Protein AF-A0A9E2LE68-F1 (afdb_monomer_lite)

Secondary structure (DSSP, 8-state):
----GGGTHHHHHHHHHHTT-SS--HHHHHHHHHHHHHHHHHH--BTTBSS--TT-TTHHHHHHHHHHHHHHHTT--SS---HHHHHHHHHHHHHHHHHHHHHHHHTTSSPP--

Structure (mmCIF, N/CA/C/O backbone):
data_AF-A0A9E2LE68-F1
#
_entry.id   AF-A0A9E2LE68-F1
#
loop_
_atom_site.group_PDB
_atom_site.id
_atom_site.type_symbol
_atom_site.label_atom_id
_atom_site.label_alt_id
_atom_site.label_comp_id
_atom_site.label_asym_id
_atom_site.label_entity_id
_atom_site.label_seq_id
_atom_site.pdbx_PDB_ins_code
_atom_site.Cartn_x
_atom_site.Cartn_y
_atom_site.Cartn_z
_atom_site.occupancy
_atom_site.B_iso_or_equiv
_atom_site.auth_seq_id
_atom_site.auth_comp_id
_atom_site.auth_asym_id
_atom_site.auth_atom_id
_atom_site.pdbx_PDB_model_num
ATOM 1 N N . ASN A 1 1 ? 10.165 -9.231 -14.985 1.00 83.81 1 ASN A N 1
ATOM 2 C CA . ASN A 1 1 ? 9.204 -9.648 -13.927 1.00 83.81 1 ASN A CA 1
ATOM 3 C C . ASN A 1 1 ? 9.884 -9.838 -12.567 1.00 83.81 1 ASN A C 1
ATOM 5 O O . ASN A 1 1 ? 10.047 -10.969 -12.127 1.00 83.81 1 ASN A O 1
ATOM 9 N N . GLN A 1 2 ? 10.311 -8.763 -11.894 1.00 85.12 2 GLN A N 1
ATOM 10 C CA . GLN A 1 2 ? 10.926 -8.874 -10.563 1.00 85.12 2 GLN A CA 1
ATOM 11 C C . GLN A 1 2 ? 9.837 -8.973 -9.485 1.00 85.12 2 GLN A C 1
ATOM 13 O O . GLN A 1 2 ? 9.221 -7.973 -9.132 1.00 85.12 2 GLN A O 1
ATOM 18 N N . VAL A 1 3 ? 9.600 -10.173 -8.954 1.00 92.56 3 VAL A N 1
ATOM 19 C CA . VAL A 1 3 ? 8.639 -10.387 -7.861 1.00 92.56 3 VAL A CA 1
ATOM 20 C C . VAL A 1 3 ? 9.346 -10.120 -6.534 1.00 92.56 3 VAL A C 1
ATOM 22 O O . VAL A 1 3 ? 10.069 -10.974 -6.025 1.00 92.56 3 VAL A O 1
ATOM 25 N N . ASN A 1 4 ? 9.195 -8.909 -5.999 1.00 93.81 4 ASN A N 1
ATOM 26 C CA . ASN A 1 4 ? 9.876 -8.487 -4.776 1.00 93.81 4 ASN A CA 1
ATOM 27 C C . ASN A 1 4 ? 8.955 -7.639 -3.885 1.00 93.81 4 ASN A C 1
ATOM 29 O O . ASN A 1 4 ? 8.162 -6.837 -4.377 1.00 93.81 4 ASN A O 1
ATOM 33 N N . ASN A 1 5 ? 9.084 -7.796 -2.564 1.00 93.06 5 ASN A N 1
ATOM 34 C CA . ASN A 1 5 ? 8.305 -7.039 -1.582 1.00 93.06 5 ASN A CA 1
ATOM 35 C C . ASN A 1 5 ? 8.594 -5.525 -1.602 1.00 93.06 5 ASN A C 1
ATOM 37 O O . ASN A 1 5 ? 7.763 -4.750 -1.128 1.00 93.06 5 ASN A O 1
ATOM 41 N N . ALA A 1 6 ? 9.712 -5.102 -2.196 1.00 92.38 6 ALA A N 1
ATOM 42 C CA . ALA A 1 6 ? 10.069 -3.711 -2.448 1.00 92.38 6 ALA A CA 1
ATOM 43 C C . ALA A 1 6 ? 8.978 -2.937 -3.197 1.00 92.38 6 ALA A C 1
ATOM 45 O O . ALA A 1 6 ? 8.810 -1.745 -2.964 1.00 92.38 6 ALA A O 1
ATOM 46 N N . LEU A 1 7 ? 8.184 -3.631 -4.016 1.00 93.81 7 LEU A N 1
ATOM 47 C CA . LEU A 1 7 ? 7.046 -3.050 -4.726 1.00 93.81 7 LEU A CA 1
ATOM 48 C C . LEU A 1 7 ? 5.879 -2.681 -3.802 1.00 93.81 7 LEU A C 1
ATOM 50 O O . LEU A 1 7 ? 5.078 -1.823 -4.151 1.00 93.81 7 LEU A O 1
ATOM 54 N N . ILE A 1 8 ? 5.743 -3.323 -2.638 1.00 94.31 8 ILE A N 1
ATOM 55 C CA . ILE A 1 8 ? 4.546 -3.177 -1.795 1.00 94.31 8 ILE A CA 1
ATOM 56 C C . ILE A 1 8 ? 4.828 -2.579 -0.424 1.00 94.31 8 ILE A C 1
ATOM 58 O O . ILE A 1 8 ? 4.001 -1.806 0.058 1.00 94.31 8 ILE A O 1
ATOM 62 N N . PHE A 1 9 ? 5.965 -2.888 0.214 1.00 94.81 9 PHE A N 1
ATOM 63 C CA . PHE A 1 9 ? 6.206 -2.467 1.598 1.00 94.81 9 PHE A CA 1
ATOM 64 C C . PHE A 1 9 ? 6.086 -0.945 1.785 1.00 94.81 9 PHE A C 1
ATOM 66 O O . PHE A 1 9 ? 5.451 -0.549 2.766 1.00 94.81 9 PHE A O 1
ATOM 73 N N . PRO A 1 10 ? 6.589 -0.076 0.873 1.00 94.94 10 PRO A N 1
ATOM 74 C CA . PRO A 1 10 ? 6.501 1.365 1.083 1.00 94.94 10 PRO A CA 1
ATOM 75 C C . PRO A 1 10 ? 5.044 1.824 1.161 1.00 94.94 10 PRO A C 1
ATOM 77 O O . PRO A 1 10 ? 4.678 2.568 2.068 1.00 94.94 10 PRO A O 1
ATOM 80 N N . GLY A 1 11 ? 4.197 1.325 0.255 1.00 97.00 11 GLY A N 1
ATOM 81 C CA . GLY A 1 11 ? 2.774 1.646 0.223 1.00 97.00 11 GLY A CA 1
ATOM 82 C C . GLY A 1 11 ? 1.999 1.026 1.384 1.00 97.00 11 GLY A C 1
ATOM 83 O O . GLY A 1 11 ? 1.219 1.721 2.027 1.00 97.00 11 GLY A O 1
ATOM 84 N N . VAL A 1 12 ? 2.246 -0.249 1.708 1.00 98.31 12 VAL A N 1
ATOM 85 C CA . VAL A 1 12 ? 1.567 -0.952 2.812 1.00 98.31 12 VAL A CA 1
ATOM 86 C C . VAL A 1 12 ? 1.785 -0.223 4.130 1.00 98.31 12 VAL A C 1
ATOM 88 O O . VAL A 1 12 ? 0.821 0.107 4.823 1.00 98.31 12 VAL A O 1
ATOM 91 N N . PHE A 1 13 ? 3.040 0.091 4.459 1.00 97.69 13 PHE A N 1
ATOM 92 C CA . PHE A 1 13 ? 3.337 0.817 5.687 1.00 97.69 13 PHE A CA 1
ATOM 93 C C . PHE A 1 13 ? 2.811 2.246 5.636 1.00 97.69 13 PHE A C 1
ATOM 95 O O . PHE A 1 13 ? 2.227 2.695 6.618 1.00 97.69 13 PHE A O 1
ATOM 102 N N . ARG A 1 14 ? 2.953 2.960 4.512 1.00 97.38 14 ARG A N 1
ATOM 103 C CA . ARG A 1 14 ? 2.454 4.337 4.403 1.00 97.38 14 ARG A CA 1
ATOM 104 C C . ARG A 1 14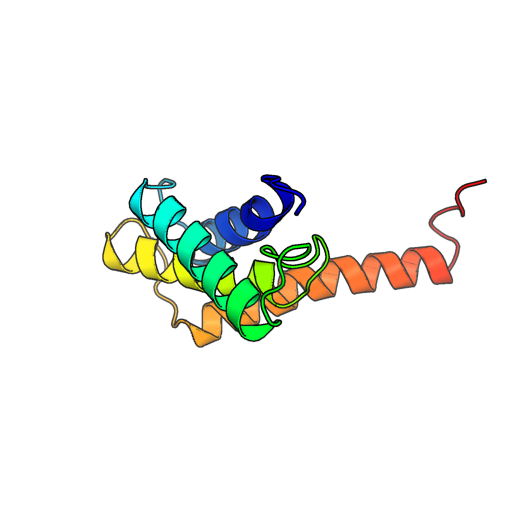 ? 0.943 4.409 4.626 1.00 97.38 14 ARG A C 1
ATOM 106 O O . ARG A 1 14 ? 0.510 5.204 5.454 1.00 97.38 14 ARG A O 1
ATOM 113 N N . GLY A 1 15 ? 0.170 3.537 3.979 1.00 98.19 15 GLY A N 1
ATOM 114 C CA . GLY A 1 15 ? -1.285 3.461 4.132 1.00 98.19 15 GLY A CA 1
ATOM 115 C C . GLY A 1 15 ? -1.713 3.136 5.560 1.00 98.19 15 GLY A C 1
ATOM 116 O O . GLY A 1 15 ? -2.554 3.831 6.125 1.00 98.19 15 GLY A O 1
ATOM 117 N N . ALA A 1 16 ? -1.087 2.131 6.179 1.00 98.56 16 ALA A N 1
ATOM 118 C CA . ALA A 1 16 ? -1.374 1.755 7.561 1.00 98.56 16 ALA A CA 1
ATOM 119 C C . ALA A 1 16 ? -0.999 2.856 8.567 1.00 98.56 16 ALA A C 1
ATOM 121 O O . ALA A 1 16 ? -1.748 3.112 9.510 1.00 98.56 16 ALA A O 1
ATOM 122 N N . LEU A 1 17 ? 0.137 3.528 8.370 1.00 98.31 17 LEU A N 1
ATOM 123 C CA . LEU A 1 17 ? 0.590 4.616 9.235 1.00 98.31 17 LEU A CA 1
ATOM 124 C C . LE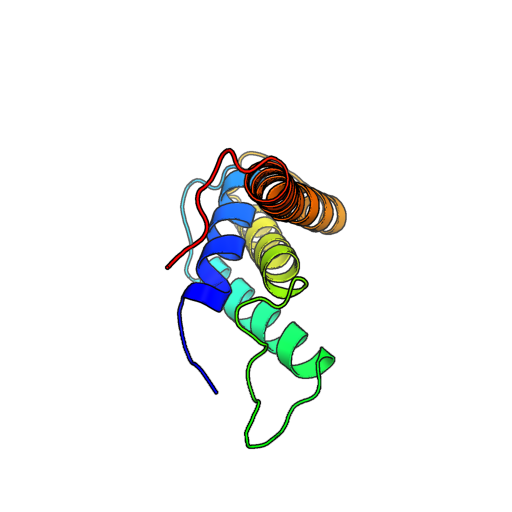U A 1 17 ? -0.285 5.866 9.090 1.00 98.31 17 LEU A C 1
ATOM 126 O O . LEU A 1 17 ? -0.586 6.505 10.096 1.00 98.31 17 LEU A O 1
ATOM 130 N N . ASP A 1 18 ? -0.722 6.205 7.874 1.00 98.25 18 ASP A N 1
ATOM 131 C CA . ASP A 1 18 ? -1.520 7.411 7.611 1.00 98.25 18 ASP A CA 1
ATOM 132 C C . ASP A 1 18 ? -2.896 7.373 8.276 1.00 98.25 18 ASP A C 1
ATOM 134 O O . ASP A 1 18 ? -3.362 8.401 8.771 1.00 98.25 18 ASP A O 1
ATOM 138 N N . VAL A 1 19 ? -3.511 6.189 8.342 1.00 98.69 19 VAL A N 1
ATOM 139 C CA . VAL A 1 19 ? -4.786 5.959 9.048 1.00 98.69 19 VAL A CA 1
ATOM 140 C C . VAL A 1 19 ? -4.597 5.485 10.492 1.00 98.69 19 VAL A C 1
ATOM 142 O O . VAL A 1 19 ? -5.569 5.232 11.209 1.00 98.69 19 VAL A O 1
ATOM 145 N N . GLN A 1 20 ? -3.343 5.340 10.931 1.00 98.44 20 GLN A N 1
ATOM 146 C CA . GLN A 1 20 ? -2.967 4.770 12.222 1.00 98.44 20 GLN A CA 1
ATOM 147 C C . GLN A 1 20 ? -3.670 3.432 12.513 1.00 98.44 20 GLN A C 1
ATOM 149 O O . GLN A 1 20 ? -4.313 3.258 13.553 1.00 98.44 20 GLN A O 1
ATOM 154 N N . ALA A 1 21 ? -3.562 2.483 11.586 1.00 98.69 21 ALA A N 1
ATOM 155 C CA . ALA A 1 21 ? -4.094 1.139 11.756 1.00 98.69 21 ALA A CA 1
ATOM 156 C C . ALA A 1 21 ? -3.482 0.448 12.991 1.00 98.69 21 ALA A C 1
ATOM 158 O O . ALA A 1 21 ? -2.320 0.661 13.349 1.00 98.69 21 ALA A O 1
ATOM 159 N N . ARG A 1 22 ? -4.273 -0.384 13.674 1.00 98.44 22 ARG A N 1
ATOM 160 C CA . ARG A 1 22 ? -3.813 -1.185 14.828 1.00 98.44 22 ARG A CA 1
ATOM 161 C C . ARG A 1 22 ? -2.929 -2.364 14.430 1.00 98.44 22 ARG A C 1
ATOM 163 O O . ARG A 1 22 ? -2.123 -2.809 15.236 1.00 98.44 22 ARG A O 1
ATOM 170 N N . THR A 1 23 ? -3.117 -2.880 13.224 1.00 98.31 23 THR A N 1
ATOM 171 C CA . THR A 1 23 ? -2.419 -4.050 12.688 1.00 98.31 23 THR A CA 1
ATOM 172 C C . THR A 1 23 ? -2.467 -4.017 11.159 1.00 98.31 23 THR A C 1
ATOM 174 O O . THR A 1 23 ? -3.172 -3.185 10.587 1.00 98.31 23 THR A O 1
ATOM 177 N N . ILE A 1 24 ? -1.737 -4.923 10.509 1.00 98.50 24 ILE A N 1
ATOM 178 C CA . ILE A 1 24 ? -1.876 -5.215 9.080 1.00 98.50 24 ILE A CA 1
ATOM 179 C C . ILE A 1 24 ? -2.689 -6.504 8.946 1.00 98.50 24 ILE A C 1
ATOM 181 O O . ILE A 1 24 ? -2.235 -7.568 9.365 1.00 98.50 24 ILE A O 1
ATOM 185 N N . SER A 1 25 ? -3.897 -6.410 8.393 1.00 98.56 25 SER A N 1
ATOM 186 C CA . SER A 1 25 ? -4.758 -7.570 8.154 1.00 98.56 25 SER A CA 1
ATOM 187 C C . SER A 1 25 ? -4.406 -8.283 6.844 1.00 98.56 25 SER A C 1
ATOM 189 O O . SER A 1 25 ? -3.730 -7.743 5.964 1.00 98.56 25 SER A O 1
ATOM 191 N N . GLN A 1 26 ? -4.922 -9.501 6.672 1.00 98.38 26 GLN A N 1
ATOM 192 C CA . GLN A 1 26 ? -4.828 -10.206 5.393 1.00 98.38 26 GLN A CA 1
ATOM 193 C C . GLN A 1 26 ? -5.576 -9.461 4.275 1.00 98.38 26 GLN A C 1
ATOM 195 O O . GLN A 1 26 ? -5.088 -9.423 3.145 1.00 98.38 26 GLN A O 1
ATOM 200 N N . ALA A 1 27 ? -6.712 -8.823 4.580 1.00 98.69 27 ALA A N 1
ATOM 201 C CA . ALA A 1 27 ? -7.458 -8.026 3.610 1.00 98.69 27 ALA A CA 1
ATOM 202 C C . ALA A 1 27 ? -6.648 -6.813 3.130 1.00 98.69 27 ALA A C 1
ATOM 204 O O . ALA A 1 27 ? -6.632 -6.523 1.937 1.00 98.69 27 ALA A O 1
ATOM 205 N N . MET A 1 28 ? -5.895 -6.160 4.022 1.00 98.75 28 MET A N 1
ATOM 206 C CA . MET A 1 28 ? -4.969 -5.085 3.652 1.00 98.75 28 MET A CA 1
ATOM 207 C C . MET A 1 28 ? -3.870 -5.583 2.700 1.00 98.75 28 MET A 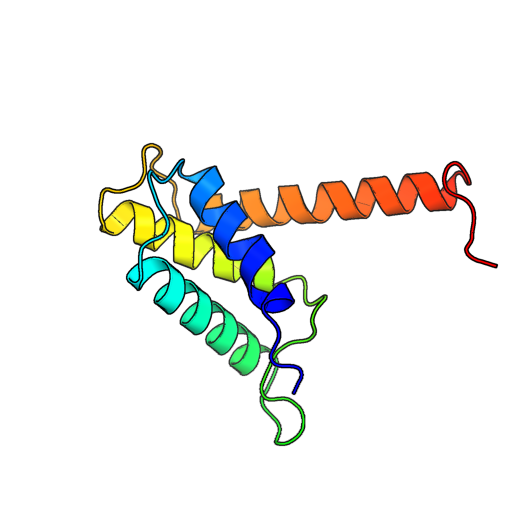C 1
ATOM 209 O O . MET A 1 28 ? -3.568 -4.916 1.711 1.00 98.75 28 MET A O 1
ATOM 213 N N . CYS A 1 29 ? -3.301 -6.769 2.937 1.00 98.38 29 CYS A N 1
ATOM 214 C CA . CYS A 1 29 ? -2.324 -7.374 2.023 1.00 98.38 29 CYS A CA 1
ATOM 215 C C . CYS A 1 29 ? -2.929 -7.696 0.646 1.00 98.38 29 CYS A C 1
ATOM 217 O O . CYS A 1 29 ? -2.286 -7.463 -0.378 1.00 98.38 29 CYS A O 1
ATOM 219 N N . LEU A 1 30 ? -4.169 -8.192 0.603 1.00 98.56 30 LEU A N 1
ATOM 220 C CA . LEU A 1 30 ? -4.889 -8.434 -0.651 1.00 98.56 30 LEU A CA 1
ATOM 221 C C . LEU A 1 30 ? -5.181 -7.126 -1.395 1.00 98.56 30 LEU A C 1
ATOM 223 O O . LEU A 1 30 ? -4.973 -7.053 -2.604 1.00 98.56 30 LEU A O 1
ATOM 227 N N . ALA A 1 31 ? -5.582 -6.072 -0.681 1.00 98.62 31 ALA A N 1
ATOM 228 C CA . ALA A 1 31 ? -5.795 -4.749 -1.259 1.00 98.62 31 ALA A CA 1
ATOM 229 C C . ALA A 1 31 ? -4.501 -4.157 -1.838 1.00 98.62 31 ALA A C 1
ATOM 231 O O . ALA A 1 31 ? -4.524 -3.549 -2.907 1.00 98.62 31 ALA A O 1
ATOM 232 N N . ALA A 1 32 ? -3.362 -4.373 -1.175 1.00 98.44 32 ALA A N 1
ATOM 233 C CA . ALA A 1 32 ? -2.054 -3.983 -1.692 1.00 98.44 32 ALA A CA 1
ATOM 234 C C . ALA A 1 32 ? -1.704 -4.717 -2.995 1.00 98.44 32 ALA A C 1
ATOM 236 O O . ALA A 1 32 ? -1.261 -4.087 -3.955 1.00 98.44 32 ALA A O 1
ATOM 237 N N . ALA A 1 33 ? -1.931 -6.034 -3.045 1.00 98.00 33 ALA A N 1
ATOM 238 C CA . ALA A 1 33 ? -1.701 -6.834 -4.245 1.00 98.00 33 ALA A CA 1
ATOM 239 C C . ALA A 1 33 ? -2.611 -6.403 -5.407 1.00 98.00 33 ALA A C 1
ATOM 241 O O . ALA A 1 33 ? -2.133 -6.259 -6.531 1.00 98.00 33 ALA A O 1
ATOM 242 N N . GLY A 1 34 ? -3.892 -6.135 -5.129 1.00 98.25 34 GLY A N 1
ATOM 243 C CA . GLY A 1 34 ? -4.841 -5.606 -6.111 1.00 98.25 34 GLY A CA 1
ATOM 244 C C . GLY A 1 34 ? -4.402 -4.251 -6.666 1.00 98.25 34 GLY A C 1
ATOM 245 O O . GLY A 1 34 ? -4.301 -4.089 -7.876 1.00 98.25 34 G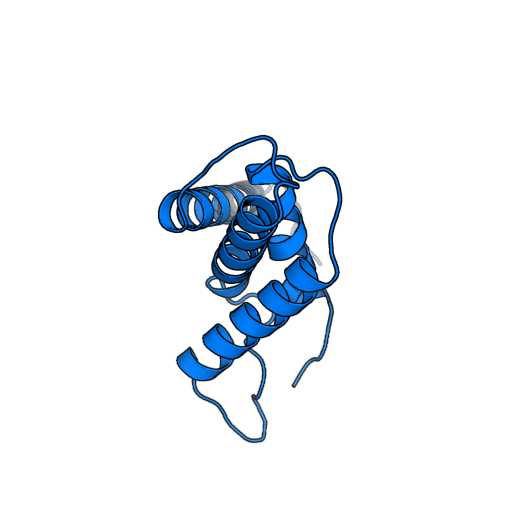LY A O 1
ATOM 246 N N . ALA A 1 35 ? -4.021 -3.313 -5.795 1.00 98.12 35 ALA A N 1
ATOM 247 C CA . ALA A 1 35 ? -3.536 -2.001 -6.222 1.00 98.12 35 ALA A CA 1
ATOM 248 C C . ALA A 1 35 ? -2.260 -2.086 -7.079 1.00 98.12 35 ALA A C 1
ATOM 250 O O . ALA A 1 35 ? -2.129 -1.356 -8.059 1.00 98.12 35 ALA A O 1
ATOM 251 N N . LEU A 1 36 ? -1.325 -2.982 -6.744 1.00 97.81 36 LEU A N 1
ATOM 252 C CA . LEU A 1 36 ? -0.131 -3.223 -7.558 1.00 97.81 36 LEU A CA 1
ATOM 253 C C . LEU A 1 36 ? -0.493 -3.781 -8.943 1.00 97.81 36 LEU A C 1
ATOM 255 O O . LEU A 1 36 ? 0.085 -3.357 -9.945 1.00 97.81 36 LEU A O 1
ATOM 259 N N . ALA A 1 37 ? -1.444 -4.715 -9.002 1.00 97.31 37 ALA A N 1
ATOM 260 C CA . ALA A 1 37 ? -1.923 -5.289 -10.254 1.00 97.31 37 ALA A CA 1
ATOM 261 C C . ALA A 1 37 ? -2.615 -4.236 -11.133 1.00 97.31 37 ALA A C 1
ATOM 263 O O . ALA A 1 37 ? -2.333 -4.169 -12.328 1.00 97.31 37 ALA A O 1
ATOM 264 N N . ASP A 1 38 ? -3.439 -3.366 -10.547 1.00 97.88 38 ASP A N 1
ATOM 265 C CA . ASP A 1 38 ? -4.094 -2.269 -11.267 1.00 97.88 38 ASP A CA 1
ATOM 266 C C . ASP A 1 38 ? -3.066 -1.319 -11.896 1.00 97.88 38 A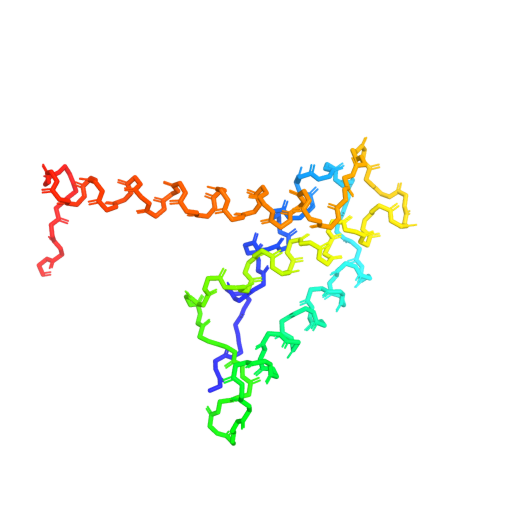SP A C 1
ATOM 268 O O . ASP A 1 38 ? -3.196 -0.944 -13.063 1.00 97.88 38 ASP A O 1
ATOM 272 N N . VAL A 1 39 ? -2.002 -0.975 -11.159 1.00 96.88 39 VAL A N 1
ATOM 273 C CA . VAL A 1 39 ? -0.896 -0.162 -11.691 1.00 96.88 39 VAL A CA 1
ATOM 274 C C . VAL A 1 39 ? -0.172 -0.896 -12.824 1.00 96.88 39 VAL A C 1
ATOM 276 O O . VAL A 1 39 ? 0.109 -0.292 -13.858 1.00 96.88 39 VAL A O 1
ATOM 279 N N . ALA A 1 40 ? 0.075 -2.203 -12.688 1.00 96.25 40 ALA A N 1
ATOM 280 C CA . ALA A 1 40 ? 0.690 -3.010 -13.745 1.00 96.25 40 ALA A CA 1
ATOM 281 C C . ALA A 1 40 ? -0.141 -3.000 -15.041 1.00 96.25 40 ALA A C 1
ATOM 283 O O . ALA A 1 40 ? 0.405 -2.849 -16.136 1.00 96.25 40 ALA A O 1
ATOM 284 N N . VAL A 1 41 ? -1.466 -3.134 -14.916 1.00 96.94 41 VAL A N 1
ATOM 285 C CA . VAL A 1 41 ? -2.408 -3.090 -16.043 1.00 96.94 41 VAL A CA 1
ATOM 286 C C . VAL A 1 41 ? -2.382 -1.719 -16.713 1.00 96.94 41 VAL A C 1
ATOM 288 O O . VAL A 1 41 ? -2.256 -1.646 -17.934 1.00 96.94 41 VAL A O 1
ATOM 291 N N . GLN A 1 42 ? -2.435 -0.638 -15.932 1.00 94.44 42 GLN A N 1
ATOM 292 C CA . GLN A 1 42 ? -2.389 0.736 -16.447 1.00 94.44 42 GLN A CA 1
ATOM 293 C C . GLN A 1 42 ? -1.063 1.058 -17.149 1.00 94.44 42 GLN A C 1
ATOM 295 O O . GLN A 1 42 ? -1.059 1.755 -18.162 1.00 94.44 42 GLN A O 1
ATOM 300 N N . ALA A 1 43 ? 0.055 0.514 -16.662 1.00 91.06 43 ALA A N 1
ATOM 301 C CA . ALA A 1 43 ? 1.369 0.656 -17.289 1.00 91.06 43 ALA A CA 1
ATOM 302 C C . ALA A 1 43 ? 1.522 -0.170 -18.586 1.00 91.06 43 ALA A C 1
ATOM 304 O O . ALA A 1 43 ? 2.472 0.041 -19.347 1.00 91.06 43 ALA A O 1
ATOM 305 N N . GLY A 1 44 ? 0.600 -1.100 -18.851 1.00 93.06 44 GLY A N 1
ATOM 306 C CA . GLY A 1 44 ? 0.576 -1.975 -20.019 1.00 93.06 44 GLY A CA 1
ATOM 307 C C . GLY A 1 44 ? 1.336 -3.283 -19.795 1.00 93.06 44 GLY A C 1
ATOM 308 O O . GLY A 1 44 ? 2.564 -3.299 -19.650 1.00 93.06 44 GLY A O 1
ATOM 309 N N . LEU A 1 45 ? 0.608 -4.398 -19.835 1.00 95.69 45 LEU A N 1
ATOM 310 C CA . LEU A 1 45 ? 1.164 -5.732 -19.623 1.00 95.69 45 LEU A CA 1
ATOM 311 C C . LEU A 1 45 ? 1.860 -6.274 -20.870 1.00 95.69 45 LEU A C 1
ATOM 313 O O . LEU A 1 45 ? 1.388 -6.121 -21.997 1.00 95.69 45 LEU A O 1
ATOM 317 N N . ARG A 1 46 ? 2.972 -6.969 -20.642 1.00 94.81 46 ARG A N 1
ATOM 318 C CA . ARG A 1 46 ? 3.709 -7.736 -21.648 1.00 94.81 46 ARG A CA 1
ATOM 319 C C . ARG A 1 46 ? 4.241 -9.018 -21.016 1.00 94.81 46 ARG A C 1
ATOM 321 O O . ARG A 1 46 ? 4.399 -9.084 -19.800 1.00 94.81 46 ARG A O 1
ATOM 328 N N . ALA A 1 47 ? 4.576 -10.019 -21.828 1.00 93.44 47 ALA A N 1
ATOM 329 C CA . ALA A 1 47 ? 5.120 -11.287 -21.328 1.00 93.44 47 ALA A CA 1
ATOM 330 C C . ALA A 1 47 ? 6.383 -11.099 -20.453 1.00 93.44 47 ALA A C 1
ATOM 332 O O . ALA A 1 47 ? 6.575 -11.789 -19.452 1.00 93.44 47 ALA A O 1
ATOM 333 N N . ASP A 1 48 ? 7.215 -10.111 -20.787 1.00 93.50 48 ASP A N 1
ATOM 334 C CA . ASP A 1 48 ? 8.435 -9.728 -20.068 1.00 93.50 48 ASP A CA 1
ATOM 335 C C . ASP A 1 48 ? 8.205 -8.721 -18.917 1.00 93.50 48 ASP A C 1
ATOM 337 O O . ASP A 1 48 ? 9.094 -8.526 -18.076 1.00 93.50 48 ASP A O 1
ATOM 341 N N . ARG A 1 49 ? 7.006 -8.121 -18.844 1.00 92.25 49 ARG A N 1
ATOM 342 C CA . ARG A 1 49 ? 6.622 -7.064 -17.896 1.00 92.25 49 ARG A CA 1
ATOM 343 C C . ARG A 1 49 ? 5.174 -7.228 -17.416 1.00 92.25 49 ARG A C 1
ATOM 345 O O . ARG A 1 49 ? 4.254 -6.585 -17.918 1.00 92.25 49 ARG A O 1
ATOM 352 N N . ILE A 1 50 ? 5.001 -8.080 -16.412 1.00 95.19 50 ILE A N 1
ATOM 353 C CA . ILE A 1 50 ? 3.736 -8.319 -15.698 1.00 95.19 50 ILE A CA 1
ATOM 354 C C . ILE A 1 50 ? 3.626 -7.507 -14.398 1.00 95.19 50 ILE A C 1
ATOM 356 O O . ILE A 1 50 ? 2.578 -7.493 -13.765 1.00 95.19 50 ILE A O 1
ATOM 360 N N . LEU A 1 51 ? 4.720 -6.865 -13.982 1.00 95.12 51 LEU A N 1
ATOM 361 C CA . LEU A 1 51 ? 4.814 -6.009 -12.801 1.00 95.12 51 LEU A CA 1
ATOM 362 C C . LEU A 1 51 ? 5.374 -4.641 -13.212 1.00 95.12 51 LEU A C 1
ATOM 364 O O . LEU A 1 51 ? 6.161 -4.587 -14.168 1.00 95.12 51 LEU A O 1
ATOM 368 N N . PRO A 1 52 ? 5.009 -3.559 -12.503 1.00 94.06 52 PRO A N 1
ATOM 369 C CA . PRO A 1 52 ? 5.618 -2.252 -12.702 1.00 94.06 52 PRO A CA 1
ATOM 370 C C . PRO A 1 52 ? 7.103 -2.268 -12.319 1.00 94.06 52 PRO A C 1
ATOM 372 O O . PRO A 1 52 ? 7.605 -3.215 -11.701 1.00 94.06 52 PRO A O 1
ATOM 375 N N . ALA A 1 53 ? 7.811 -1.210 -12.710 1.00 91.38 53 ALA A N 1
ATOM 376 C CA . ALA A 1 53 ? 9.182 -0.998 -12.270 1.00 91.38 53 ALA A CA 1
ATOM 377 C C . ALA A 1 53 ? 9.227 -0.751 -10.752 1.00 91.38 53 ALA A C 1
ATOM 379 O O . ALA A 1 53 ? 8.261 -0.271 -10.158 1.00 91.38 53 ALA A O 1
ATOM 380 N N . ILE A 1 54 ? 10.350 -1.093 -10.116 1.00 87.31 54 ILE A N 1
ATOM 381 C CA . ILE A 1 54 ? 10.513 -0.975 -8.656 1.00 87.31 54 ILE A CA 1
ATOM 382 C C . ILE A 1 54 ? 10.441 0.478 -8.165 1.00 87.31 54 ILE A C 1
ATOM 384 O O . ILE A 1 54 ? 10.076 0.735 -7.022 1.00 87.31 54 ILE A O 1
ATOM 388 N N . ASP A 1 55 ? 10.782 1.412 -9.045 1.00 87.31 55 ASP A N 1
ATOM 389 C CA . ASP A 1 55 ? 10.831 2.852 -8.842 1.00 87.31 55 ASP A CA 1
ATOM 390 C C . ASP A 1 55 ? 9.635 3.585 -9.471 1.00 87.31 55 ASP A C 1
ATOM 392 O O . ASP A 1 55 ? 9.631 4.814 -9.527 1.00 87.31 55 ASP A O 1
ATOM 396 N N . ASP A 1 56 ? 8.601 2.860 -9.915 1.00 92.19 56 ASP A N 1
ATOM 397 C CA . ASP A 1 56 ? 7.396 3.471 -10.470 1.00 92.19 56 ASP A CA 1
ATOM 398 C C . ASP A 1 56 ? 6.683 4.327 -9.395 1.00 92.19 56 ASP A C 1
ATOM 400 O O . ASP A 1 56 ? 6.192 3.800 -8.384 1.00 92.19 56 ASP A O 1
ATOM 404 N N . PRO A 1 57 ? 6.584 5.658 -9.595 1.00 91.88 57 PRO A N 1
ATOM 405 C CA . PRO A 1 57 ? 6.066 6.575 -8.586 1.00 91.88 57 PRO A CA 1
ATOM 406 C C . PRO A 1 57 ? 4.559 6.418 -8.341 1.00 91.88 57 PRO A C 1
ATOM 408 O O . PRO A 1 57 ? 4.045 6.957 -7.357 1.00 91.88 57 PRO A O 1
ATOM 411 N N . ALA A 1 58 ? 3.831 5.702 -9.204 1.00 94.31 58 ALA A N 1
ATOM 412 C CA . ALA A 1 58 ? 2.407 5.438 -9.028 1.00 94.31 58 ALA A CA 1
ATOM 413 C C . ALA A 1 58 ? 2.133 4.317 -8.013 1.00 94.31 58 ALA A C 1
ATOM 415 O O . ALA A 1 58 ? 1.071 4.312 -7.384 1.00 94.31 58 ALA A O 1
ATOM 416 N N . VAL A 1 59 ? 3.087 3.401 -7.808 1.00 96.12 59 VAL A N 1
ATOM 417 C CA . VAL A 1 59 ? 2.883 2.183 -7.012 1.00 96.12 59 VAL A CA 1
ATOM 418 C C . VAL A 1 59 ? 2.644 2.504 -5.540 1.00 96.12 59 VAL A C 1
ATOM 420 O O . VAL A 1 59 ? 1.597 2.154 -4.994 1.00 96.12 59 VAL A O 1
ATOM 423 N N . ALA A 1 60 ? 3.579 3.196 -4.884 1.00 96.12 60 ALA A N 1
ATOM 424 C CA . ALA A 1 60 ? 3.482 3.433 -3.443 1.00 96.12 60 ALA A CA 1
ATOM 425 C C . ALA A 1 60 ? 2.212 4.219 -3.043 1.00 96.12 60 ALA A C 1
ATOM 427 O O . ALA A 1 60 ? 1.538 3.786 -2.103 1.00 96.12 60 ALA A O 1
ATOM 428 N N . PRO A 1 61 ? 1.805 5.299 -3.747 1.00 97.12 61 PRO A N 1
ATOM 429 C CA . PRO A 1 61 ? 0.550 5.991 -3.454 1.00 97.12 61 PRO A CA 1
ATOM 430 C C . PRO A 1 61 ? -0.706 5.152 -3.698 1.00 97.12 61 PRO A C 1
ATOM 432 O O . PRO A 1 61 ? -1.643 5.226 -2.902 1.00 97.12 61 PRO A O 1
ATOM 435 N N . ALA A 1 62 ? -0.743 4.352 -4.768 1.00 98.00 62 ALA A N 1
ATOM 436 C CA . ALA A 1 62 ? -1.890 3.496 -5.066 1.00 98.00 62 ALA A CA 1
ATOM 437 C C . ALA A 1 62 ? -2.070 2.406 -4.000 1.00 98.00 62 ALA A C 1
ATOM 439 O O . ALA A 1 62 ? -3.173 2.221 -3.478 1.00 98.00 62 ALA A O 1
ATOM 440 N N . VAL A 1 63 ? -0.975 1.738 -3.627 1.00 98.31 63 VAL A N 1
ATOM 441 C CA . VAL A 1 63 ? -0.959 0.718 -2.572 1.00 98.31 63 VAL A CA 1
ATOM 442 C C . VAL A 1 63 ? -1.336 1.329 -1.220 1.00 98.31 63 VAL A C 1
ATOM 444 O O . VAL A 1 63 ? -2.180 0.773 -0.519 1.00 98.31 63 VAL A O 1
ATOM 447 N N . ALA A 1 64 ? -0.782 2.494 -0.864 1.00 98.44 64 ALA A N 1
ATOM 448 C CA . ALA A 1 64 ? -1.109 3.180 0.387 1.00 98.44 64 ALA A CA 1
ATOM 449 C C . ALA A 1 64 ? -2.599 3.517 0.498 1.00 98.44 64 ALA A C 1
ATOM 451 O O . ALA A 1 64 ? -3.209 3.280 1.541 1.00 98.44 64 ALA A O 1
ATOM 452 N N . ALA A 1 65 ? -3.204 4.009 -0.584 1.00 98.56 65 ALA A N 1
ATOM 453 C CA . ALA A 1 65 ? -4.629 4.297 -0.616 1.00 98.56 65 ALA A CA 1
ATOM 454 C C . ALA A 1 65 ? -5.479 3.025 -0.477 1.00 98.56 65 ALA A C 1
ATOM 456 O O . ALA A 1 65 ? -6.407 3.00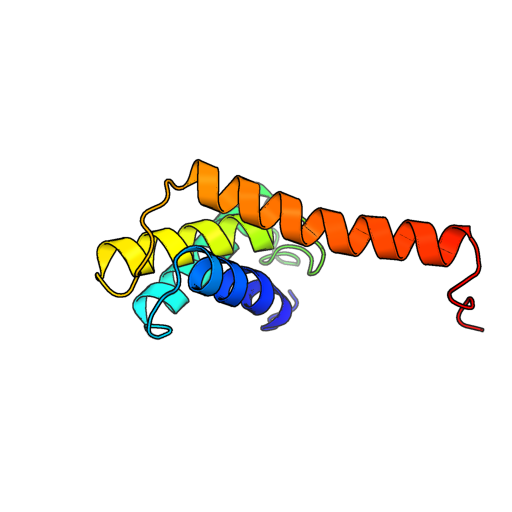5 0.325 1.00 98.56 65 ALA A O 1
ATOM 457 N N . GLY A 1 66 ? -5.146 1.943 -1.191 1.00 98.62 66 GLY A N 1
ATOM 458 C CA . GLY A 1 66 ? -5.857 0.664 -1.061 1.00 98.62 66 GLY A CA 1
ATOM 459 C C . GLY A 1 66 ? -5.803 0.099 0.362 1.00 98.62 66 GLY A C 1
ATOM 460 O O . GLY A 1 66 ? -6.825 -0.296 0.926 1.00 98.62 66 GLY A O 1
ATOM 461 N N . VAL A 1 67 ? -4.620 0.128 0.975 1.00 98.81 67 VAL A N 1
ATOM 462 C CA . VAL A 1 67 ? -4.393 -0.372 2.336 1.00 98.81 67 VAL A CA 1
ATOM 463 C C . VAL A 1 67 ? -5.093 0.490 3.383 1.00 98.81 67 VAL A C 1
ATOM 465 O O . VAL A 1 67 ? -5.777 -0.051 4.251 1.00 98.81 67 VAL A O 1
ATOM 468 N N . GLY A 1 68 ? -4.968 1.816 3.295 1.00 98.75 68 GLY A N 1
ATOM 469 C CA . GLY A 1 68 ? -5.604 2.741 4.234 1.00 98.75 68 GLY A CA 1
ATOM 470 C C . GLY A 1 68 ? -7.130 2.651 4.194 1.00 98.75 68 GLY A C 1
ATOM 471 O O . GLY A 1 68 ? -7.761 2.531 5.243 1.00 98.75 68 GLY A O 1
ATOM 472 N N . MET A 1 69 ? -7.722 2.604 2.995 1.00 98.81 69 MET A N 1
ATOM 473 C CA . MET A 1 69 ? -9.172 2.438 2.830 1.00 98.81 69 MET A CA 1
ATOM 474 C C . MET A 1 69 ? -9.671 1.099 3.386 1.00 98.81 69 MET A C 1
ATOM 476 O O . MET A 1 69 ? -10.733 1.047 4.000 1.00 98.81 69 MET A O 1
ATOM 480 N N . THR A 1 70 ? -8.895 0.024 3.223 1.00 98.88 70 THR A N 1
ATOM 481 C CA . THR A 1 70 ? -9.256 -1.298 3.762 1.00 98.88 70 THR A CA 1
ATOM 482 C C . THR A 1 70 ? -9.198 -1.313 5.287 1.00 98.88 70 THR A C 1
ATOM 484 O O . THR A 1 70 ? -10.136 -1.768 5.933 1.00 98.88 70 THR A O 1
ATOM 487 N N . ALA A 1 71 ? -8.153 -0.732 5.884 1.00 98.81 71 ALA A N 1
ATOM 488 C CA . ALA A 1 71 ? -8.050 -0.607 7.337 1.00 98.81 71 ALA A CA 1
ATOM 489 C C . ALA A 1 71 ? -9.194 0.227 7.942 1.00 98.81 71 ALA A C 1
ATOM 491 O O . ALA A 1 71 ? -9.647 -0.058 9.052 1.00 98.81 71 ALA A O 1
ATOM 492 N N . ILE A 1 72 ? -9.659 1.251 7.220 1.00 98.75 72 ILE A N 1
ATOM 493 C CA . ILE A 1 72 ? -10.844 2.038 7.574 1.00 98.75 72 ILE A CA 1
ATOM 494 C C . ILE A 1 72 ? -12.103 1.167 7.534 1.00 98.75 72 ILE A C 1
ATOM 496 O O . ILE A 1 72 ? -12.841 1.130 8.518 1.00 98.75 72 ILE A O 1
ATOM 500 N N . ALA A 1 73 ? -12.322 0.439 6.437 1.00 98.62 73 ALA A N 1
ATOM 501 C CA . ALA A 1 73 ? -13.497 -0.410 6.256 1.00 98.62 73 ALA A CA 1
ATOM 502 C C . ALA A 1 73 ? -13.584 -1.543 7.296 1.00 98.62 73 ALA A C 1
ATOM 504 O O . ALA A 1 73 ? -14.671 -1.863 7.766 1.00 98.62 73 ALA A O 1
ATOM 505 N N . GLU A 1 74 ? -12.447 -2.113 7.703 1.00 98.50 74 GLU A N 1
ATOM 506 C CA . GLU A 1 74 ? -12.371 -3.151 8.741 1.00 98.50 74 GLU A CA 1
ATOM 507 C C . GLU A 1 74 ? -12.431 -2.598 10.180 1.00 98.50 74 GLU A C 1
ATOM 509 O O . GLU A 1 74 ? -12.369 -3.364 11.141 1.00 98.50 74 GLU A O 1
ATOM 514 N N . GLY A 1 75 ? -12.512 -1.274 10.366 1.00 98.38 75 GLY A N 1
ATOM 515 C CA . GLY A 1 75 ? -12.529 -0.648 11.694 1.00 98.38 75 GLY A CA 1
ATOM 516 C C . GLY A 1 75 ? -11.197 -0.744 12.454 1.00 98.38 75 GLY A C 1
ATOM 517 O O . GLY A 1 75 ? -11.151 -0.557 13.671 1.00 98.38 75 GLY A O 1
ATOM 518 N N . LEU A 1 76 ? -10.097 -1.032 11.754 1.00 98.62 76 LEU A N 1
ATOM 519 C CA . LEU A 1 76 ? -8.748 -1.120 12.322 1.00 98.62 76 LEU A CA 1
ATOM 520 C C . LEU A 1 76 ? -8.059 0.247 12.414 1.00 98.62 76 LEU A C 1
ATOM 522 O O . LEU A 1 76 ? -7.113 0.406 13.195 1.00 98.62 76 LEU A O 1
ATOM 526 N N . ALA A 1 77 ? -8.508 1.214 11.613 1.00 98.62 77 ALA A N 1
ATOM 527 C CA . ALA A 1 77 ? -7.994 2.576 11.563 1.00 98.62 77 ALA A CA 1
ATOM 528 C C . ALA A 1 77 ? -8.440 3.428 12.760 1.00 98.62 77 ALA A C 1
ATOM 530 O O . ALA A 1 77 ? -9.575 3.339 13.228 1.00 98.62 77 ALA A O 1
ATOM 531 N N . ARG A 1 78 ? -7.549 4.310 13.229 1.00 98.69 78 ARG A N 1
ATOM 532 C CA . ARG A 1 78 ? -7.880 5.358 14.213 1.00 98.69 78 ARG A CA 1
ATOM 533 C C . ARG A 1 78 ? -8.162 6.713 13.563 1.00 98.69 78 ARG A C 1
ATOM 535 O O . ARG A 1 78 ? -8.777 7.560 14.199 1.00 98.69 78 ARG A O 1
ATOM 542 N N . ILE A 1 79 ? -7.725 6.918 12.320 1.00 98.44 79 ILE A N 1
ATOM 543 C CA . ILE A 1 79 ? -7.976 8.129 11.533 1.00 98.44 79 ILE A CA 1
ATOM 544 C C . ILE A 1 79 ? -8.771 7.755 10.284 1.00 98.44 79 ILE A C 1
ATOM 546 O O . ILE A 1 79 ? -8.434 6.800 9.589 1.00 98.44 79 ILE A O 1
ATOM 550 N N . GLN A 1 80 ? -9.802 8.544 9.999 1.00 97.94 80 GLN A N 1
ATOM 551 C CA . GLN A 1 80 ? -10.620 8.440 8.796 1.00 97.94 80 GLN A CA 1
ATOM 552 C C . GLN A 1 80 ? -10.095 9.426 7.749 1.00 97.94 80 GLN A C 1
ATOM 554 O O . GLN A 1 80 ? -9.955 10.610 8.049 1.00 97.94 80 GLN A O 1
ATOM 559 N N . LEU A 1 81 ? -9.774 8.933 6.555 1.00 97.94 81 LEU A N 1
ATOM 560 C CA . LEU A 1 81 ? -9.295 9.723 5.419 1.00 97.94 81 LEU A CA 1
ATOM 561 C C . LEU A 1 81 ? -9.974 9.229 4.145 1.00 97.94 81 LEU A C 1
ATOM 563 O O . LEU A 1 81 ? -10.290 8.043 4.031 1.00 97.94 81 LEU A O 1
ATOM 567 N N . SER A 1 82 ? -10.158 10.120 3.176 1.00 98.44 82 SER A N 1
ATOM 568 C CA . SER A 1 82 ? -10.575 9.728 1.833 1.00 98.44 82 SER A CA 1
ATOM 569 C C . SER A 1 82 ? -9.428 9.064 1.063 1.00 98.44 82 SER A C 1
ATOM 571 O O . SER A 1 82 ? -8.244 9.169 1.409 1.00 98.44 82 SER A O 1
ATOM 573 N N . ARG A 1 83 ? -9.777 8.392 -0.039 1.00 97.94 83 ARG A N 1
ATOM 574 C CA . ARG A 1 83 ? -8.796 7.779 -0.939 1.00 97.94 83 ARG A CA 1
ATOM 575 C C . ARG A 1 83 ? -7.843 8.822 -1.520 1.00 97.94 83 ARG A C 1
ATOM 577 O O . ARG A 1 83 ? -6.642 8.581 -1.608 1.00 97.94 83 ARG A O 1
ATOM 584 N N . GLU A 1 84 ? -8.377 9.977 -1.894 1.00 97.94 84 GLU A N 1
ATOM 585 C CA . GLU A 1 84 ? -7.641 11.103 -2.463 1.00 97.94 84 GLU A CA 1
ATOM 586 C C . GLU A 1 84 ? -6.651 11.672 -1.443 1.00 97.94 84 GLU A C 1
ATOM 588 O O . GLU A 1 84 ? -5.484 11.885 -1.774 1.00 97.94 84 GLU A O 1
ATOM 593 N N . GLU A 1 85 ? -7.077 11.843 -0.187 1.00 98.19 85 GLU A N 1
ATOM 594 C CA . GLU A 1 85 ? -6.211 12.307 0.901 1.00 98.19 85 GLU A CA 1
ATOM 595 C C . GLU A 1 85 ? -5.055 11.337 1.170 1.00 98.19 85 GLU A C 1
ATOM 597 O O . GLU A 1 85 ? -3.916 11.771 1.366 1.00 98.19 85 GLU A O 1
ATOM 602 N N . LEU A 1 86 ? -5.322 10.027 1.144 1.00 98.06 86 LEU A N 1
ATOM 603 C CA . LEU A 1 86 ? -4.295 8.992 1.289 1.00 98.06 86 LEU A CA 1
ATOM 604 C C . LEU A 1 86 ? -3.293 9.015 0.134 1.00 98.06 86 LEU A C 1
ATOM 606 O O . LEU A 1 86 ? -2.083 8.996 0.367 1.00 98.06 86 LEU A O 1
ATOM 610 N N . MET A 1 87 ? -3.774 9.100 -1.109 1.00 97.06 87 MET A N 1
ATOM 611 C CA . MET A 1 87 ? -2.895 9.199 -2.276 1.00 97.06 87 MET A CA 1
ATOM 612 C C . MET A 1 87 ? -2.013 10.446 -2.205 1.00 97.06 87 MET A C 1
ATOM 614 O O . MET A 1 87 ? -0.817 10.374 -2.487 1.00 97.06 87 MET A O 1
ATOM 618 N N . GLU A 1 88 ? -2.582 11.585 -1.819 1.00 96.81 88 GLU A N 1
ATOM 619 C CA . GLU A 1 88 ? -1.867 12.855 -1.739 1.00 96.81 88 GLU A CA 1
ATOM 620 C C . GLU A 1 88 ? -0.813 12.858 -0.624 1.00 96.81 88 GLU A C 1
ATOM 622 O O . GLU A 1 88 ? 0.329 13.273 -0.842 1.00 96.81 88 GLU A O 1
ATOM 627 N N . LYS A 1 89 ? -1.150 12.337 0.563 1.00 96.25 89 LYS A N 1
ATOM 628 C CA . LYS A 1 89 ? -0.189 12.162 1.663 1.00 96.25 89 LYS A CA 1
ATOM 629 C C . LYS A 1 89 ? 0.963 11.246 1.270 1.00 96.25 89 LYS A C 1
ATOM 631 O O . LYS A 1 89 ? 2.124 11.601 1.492 1.00 96.25 89 LYS A O 1
ATOM 636 N N . ALA A 1 90 ? 0.659 10.109 0.649 1.00 95.38 90 ALA A N 1
ATOM 637 C CA . ALA A 1 90 ? 1.671 9.165 0.201 1.00 95.38 90 ALA A CA 1
ATOM 638 C C . ALA A 1 90 ? 2.603 9.793 -0.848 1.00 95.38 90 ALA A C 1
ATOM 640 O O . ALA A 1 90 ? 3.823 9.739 -0.681 1.00 95.38 90 ALA A O 1
ATOM 641 N N . LYS A 1 91 ? 2.054 10.480 -1.862 1.00 95.00 91 LYS A N 1
ATOM 642 C CA . LYS A 1 91 ? 2.841 11.219 -2.868 1.00 95.00 91 LYS A CA 1
ATOM 643 C C . LYS A 1 91 ? 3.768 12.244 -2.224 1.00 95.00 91 LYS A C 1
ATOM 645 O O . LYS A 1 91 ? 4.963 12.246 -2.506 1.00 95.00 91 LYS A O 1
ATOM 650 N N . LYS A 1 92 ? 3.249 13.085 -1.324 1.00 93.94 92 LYS A N 1
ATOM 651 C CA . LYS A 1 92 ? 4.053 14.083 -0.600 1.00 93.94 92 LYS A CA 1
ATOM 652 C C . LYS A 1 92 ? 5.186 13.438 0.191 1.00 93.94 92 LYS A C 1
ATOM 654 O O . LYS A 1 92 ? 6.314 13.921 0.130 1.00 93.94 92 LYS A O 1
ATOM 659 N N . SER A 1 93 ? 4.908 12.348 0.906 1.00 89.44 93 SER A N 1
ATOM 660 C CA . SER A 1 93 ? 5.917 11.639 1.697 1.00 89.44 93 SER A CA 1
ATOM 661 C C . SER A 1 93 ? 7.024 11.050 0.820 1.00 89.44 93 SER A C 1
ATOM 663 O O . SER A 1 93 ? 8.197 11.226 1.140 1.00 89.44 93 SER A O 1
ATOM 665 N N . CYS A 1 94 ? 6.673 10.373 -0.277 1.00 84.31 94 CYS A N 1
ATOM 666 C CA . CYS A 1 94 ? 7.644 9.779 -1.199 1.00 84.31 94 CYS A CA 1
ATOM 667 C C . CYS A 1 94 ? 8.480 10.855 -1.908 1.00 84.31 94 CYS A C 1
ATOM 669 O O . CYS A 1 94 ? 9.709 10.777 -1.924 1.00 84.31 94 CYS A O 1
ATOM 671 N N . ASN A 1 95 ? 7.827 11.903 -2.417 1.00 87.25 95 ASN A N 1
ATOM 672 C CA . ASN A 1 95 ? 8.493 12.979 -3.150 1.00 87.25 95 ASN A CA 1
ATOM 673 C C . ASN A 1 95 ? 9.438 13.784 -2.260 1.00 87.25 95 ASN A C 1
ATOM 675 O O . ASN A 1 95 ? 10.510 14.175 -2.711 1.00 87.25 95 ASN A O 1
ATOM 679 N N . ARG A 1 96 ? 9.079 14.008 -0.990 1.00 90.06 96 ARG A N 1
ATOM 680 C CA . ARG A 1 96 ? 9.922 14.761 -0.056 1.00 90.06 96 ARG A CA 1
ATOM 681 C C . ARG A 1 96 ? 11.278 14.089 0.148 1.00 90.06 96 ARG A C 1
ATOM 683 O O . ARG A 1 96 ? 12.299 14.768 0.083 1.00 90.06 96 ARG A O 1
ATOM 690 N N . SER A 1 97 ? 11.298 12.776 0.376 1.00 86.50 97 SER A N 1
ATOM 691 C CA . SER A 1 97 ? 12.550 12.035 0.578 1.00 86.50 97 SER A CA 1
ATOM 692 C C . SER A 1 97 ? 13.429 12.063 -0.674 1.00 86.50 97 SER A C 1
ATOM 694 O O . SER A 1 97 ? 14.622 12.342 -0.573 1.00 86.50 97 SER A O 1
ATOM 696 N N . ALA A 1 98 ? 12.831 11.857 -1.852 1.00 86.06 98 ALA A N 1
ATOM 697 C CA . ALA A 1 98 ? 13.542 11.927 -3.127 1.00 86.06 98 ALA A CA 1
ATOM 698 C C . ALA A 1 98 ? 14.120 13.329 -3.390 1.00 86.06 98 ALA A C 1
ATOM 700 O O . ALA A 1 98 ? 15.279 13.461 -3.767 1.00 86.06 98 ALA A O 1
ATOM 701 N N . GLN A 1 99 ? 13.349 14.388 -3.126 1.00 89.81 99 GLN A N 1
ATOM 702 C CA . GLN A 1 99 ? 13.799 15.773 -3.295 1.00 89.81 99 GLN A CA 1
ATOM 703 C C . GLN A 1 99 ? 14.967 16.123 -2.373 1.00 89.81 99 GLN A C 1
ATOM 705 O O . GLN A 1 99 ? 15.935 16.730 -2.825 1.00 89.81 99 GLN A O 1
ATOM 710 N N . ILE A 1 100 ? 14.899 15.724 -1.099 1.00 92.19 100 ILE A N 1
ATOM 711 C CA . ILE A 1 100 ? 15.992 15.950 -0.147 1.00 92.19 100 ILE A CA 1
ATOM 712 C C . ILE A 1 100 ? 17.257 15.243 -0.635 1.00 92.19 100 ILE A C 1
ATOM 714 O O . ILE A 1 100 ? 18.303 15.877 -0.710 1.00 92.19 100 ILE A O 1
ATOM 718 N N . MET A 1 101 ? 17.164 13.970 -1.025 1.00 89.81 101 MET A N 1
ATOM 719 C CA . MET A 1 101 ? 18.305 13.220 -1.555 1.00 89.81 101 MET A CA 1
ATOM 720 C C . MET A 1 101 ? 18.920 13.909 -2.780 1.00 89.81 101 MET A C 1
ATOM 722 O O . MET A 1 101 ? 20.134 14.097 -2.825 1.00 89.81 101 MET A O 1
ATOM 726 N N . THR A 1 102 ? 18.098 14.361 -3.729 1.00 89.50 102 THR A N 1
ATOM 727 C CA . THR A 1 102 ? 18.562 15.102 -4.911 1.00 89.50 102 THR A CA 1
ATOM 728 C C . THR A 1 102 ? 19.315 16.376 -4.534 1.00 89.50 102 THR A C 1
ATOM 730 O O . THR A 1 102 ? 20.359 16.661 -5.117 1.00 89.50 102 THR A O 1
ATOM 733 N N . ILE A 1 103 ? 18.825 17.135 -3.549 1.00 93.25 103 ILE A N 1
ATOM 734 C CA . ILE A 1 103 ? 19.502 18.345 -3.062 1.00 93.25 103 ILE A CA 1
ATOM 735 C C . ILE A 1 103 ? 20.840 17.981 -2.409 1.00 93.25 103 ILE A C 1
ATOM 737 O O . ILE A 1 103 ? 21.856 18.583 -2.738 1.00 93.25 103 ILE A O 1
ATOM 741 N N . LEU A 1 104 ? 20.871 16.971 -1.536 1.00 94.50 104 LEU A N 1
ATOM 742 C CA . LEU A 1 104 ? 22.094 16.559 -0.837 1.00 94.50 104 LEU A CA 1
ATOM 743 C C . LEU A 1 104 ? 23.189 16.057 -1.793 1.00 94.50 104 LEU A C 1
ATOM 745 O O . LEU A 1 104 ? 24.364 16.342 -1.565 1.00 94.50 104 LEU A O 1
ATOM 749 N N . MET A 1 105 ? 22.811 15.346 -2.859 1.00 92.06 105 MET A N 1
ATOM 750 C CA . MET A 1 105 ? 23.734 14.924 -3.920 1.00 92.06 105 MET A CA 1
ATOM 751 C C . MET A 1 105 ? 24.233 16.126 -4.734 1.00 92.06 105 MET A C 1
ATOM 753 O O . MET A 1 105 ? 25.433 16.274 -4.946 1.00 92.06 105 MET A O 1
ATOM 757 N N . ARG A 1 106 ? 23.327 17.025 -5.151 1.00 92.25 106 ARG A N 1
ATOM 758 C CA . ARG A 1 106 ? 23.666 18.225 -5.937 1.00 92.25 106 ARG A CA 1
ATOM 759 C C . ARG A 1 106 ? 24.634 19.151 -5.202 1.00 92.25 106 ARG A C 1
ATOM 761 O O . ARG A 1 106 ? 25.577 19.650 -5.810 1.00 92.25 106 ARG A O 1
ATOM 768 N N . GLU A 1 107 ? 24.405 19.365 -3.910 1.00 94.88 107 GLU A N 1
ATOM 769 C CA . GLU A 1 107 ? 25.247 20.207 -3.051 1.00 94.88 107 GLU A CA 1
ATOM 770 C C . GLU A 1 107 ? 26.515 19.480 -2.564 1.00 94.88 107 GLU A C 1
ATOM 772 O O . GLU A 1 107 ? 27.276 20.032 -1.773 1.00 94.88 107 GLU A O 1
ATOM 777 N N . LYS A 1 108 ? 26.761 18.243 -3.030 1.00 91.00 108 LYS A N 1
ATOM 778 C CA . LYS A 1 108 ? 27.923 17.409 -2.675 1.00 91.00 108 LYS A CA 1
ATOM 779 C C . LYS A 1 108 ? 28.085 17.172 -1.169 1.00 91.00 108 LYS A C 1
ATOM 781 O O . LYS A 1 108 ? 29.190 16.942 -0.685 1.00 91.00 108 LYS A O 1
ATOM 786 N N . ILE A 1 109 ? 26.976 17.208 -0.428 1.00 94.56 109 ILE A N 1
ATOM 787 C CA . ILE A 1 109 ? 26.934 16.802 0.984 1.00 94.56 109 ILE A CA 1
ATOM 788 C C . ILE A 1 109 ? 27.051 15.277 1.069 1.00 94.56 109 ILE A C 1
ATOM 790 O O . ILE A 1 109 ? 27.725 14.752 1.953 1.00 94.56 109 ILE A O 1
ATOM 794 N N . LEU A 1 110 ? 26.405 14.569 0.137 1.00 88.00 110 LEU A N 1
ATOM 795 C CA . LEU A 1 110 ? 26.609 13.141 -0.072 1.00 88.00 110 LEU A CA 1
ATOM 796 C C . LEU A 1 110 ? 27.683 12.931 -1.153 1.00 88.00 110 LEU A C 1
ATOM 798 O O . LEU A 1 110 ? 27.597 13.563 -2.209 1.00 88.00 110 LEU A O 1
ATOM 802 N N . PRO A 1 111 ? 28.687 12.071 -0.908 1.00 85.69 111 PRO A N 1
ATOM 803 C CA . PRO A 1 111 ? 29.719 11.779 -1.893 1.00 85.69 111 PRO A CA 1
ATOM 804 C C . PRO A 1 111 ? 29.153 10.955 -3.057 1.00 85.69 111 PRO A C 1
ATOM 806 O O . PRO A 1 111 ? 28.249 10.136 -2.878 1.00 85.69 111 PRO A O 1
ATOM 809 N N . GLU A 1 112 ? 29.716 11.148 -4.249 1.00 82.94 112 GLU A N 1
ATOM 810 C CA . GLU A 1 112 ? 29.459 10.265 -5.387 1.00 82.94 112 GLU A CA 1
ATOM 811 C C . GLU A 1 112 ? 30.082 8.887 -5.125 1.00 82.94 112 GLU A C 1
ATOM 813 O O . GLU A 1 112 ? 31.160 8.775 -4.537 1.00 82.94 112 GLU A O 1
ATOM 818 N N . LEU A 1 113 ? 29.384 7.830 -5.542 1.00 77.94 113 LEU A N 1
ATOM 819 C CA . LEU A 1 113 ? 29.912 6.471 -5.473 1.00 77.94 113 LEU A CA 1
ATOM 820 C C . LEU A 1 113 ? 31.006 6.326 -6.539 1.00 77.94 113 LEU A C 1
ATOM 822 O O . LEU A 1 113 ? 30.709 6.389 -7.731 1.00 77.94 113 LEU A O 1
ATOM 826 N N . THR A 1 114 ? 32.252 6.173 -6.087 1.00 66.44 114 THR A N 1
ATOM 827 C CA . THR A 1 114 ? 33.410 5.789 -6.912 1.00 66.44 114 THR A CA 1
ATOM 828 C C . THR A 1 114 ? 33.335 4.337 -7.346 1.00 66.44 114 THR A C 1
ATOM 830 O O . THR A 1 114 ? 32.960 3.511 -6.481 1.00 66.44 114 THR A O 1
#

Radius of gyration: 15.57 Å; chains: 1; bounding box: 47×32×36 Å

Foldseek 3Di:
DDDDCLLQPLQLCLLCVVQVFPDQDPQLVVLLVVLQQVVQVVVPDDPVGSGDDSPPLSRNLSSSLSNNVVSVVVVRGPHDDHSVRSSVSRSCVVVVVVVVVVVCVVVCVDPDDD

pLDDT: mean 94.73, std 5.08, range [66.44, 98.88]

Sequence (114 aa):
NQVNNALIFPGVFRGALDVQARTISQAMCLAAAGALADVAVQAGLRADRILPAIDDPAVAPAVAAGVGMTAIAEGLARIQLSREELMEKAKKSCNRSAQIMTILMREKILPELT